Protein AF-A0A0C1U0E0-F1 (afdb_monomer)

Organism: NCBI:txid1418104

Solvent-accessible surface area (backbone atoms only — not comparable to full-atom values): 5534 Å² total; per-residue (Å²): 110,70,69,58,54,36,50,49,29,41,53,51,15,50,51,30,40,48,49,40,73,68,50,61,57,71,59,54,51,48,56,41,41,75,71,76,42,53,64,76,49,60,68,63,50,51,50,52,48,31,50,47,27,42,52,51,15,53,47,30,40,49,50,28,49,36,38,70,74,61,78,41,80,90,48,72,64,60,54,51,51,52,51,52,51,60,52,50,62,59,39,74,81,63,54,54,87,83,44,45,120

pLDDT: mean 79.83, std 13.24, range [43.28, 92.88]

Sequence (101 aa):
MKNFIIIILIAAGILQLLLALLMPWKKILAMYEENGKVISNKGKFIFCQRFLYLLISGYMILVAFLINKGIIKSTGEILIMGVSLMILTFLPTLNKYKYFK

Nearest PDB structures (foldseek):
  8jj5-assembly1_D  TM=5.235E-01  e=1.431E+00  Sus scrofa
  8kh5-assembly1_A  TM=4.400E-01  e=2.445E+00  Homo sapiens

Foldseek 3Di:
DLVVLLVVLLVLLVVLLCCLPPPPLVVVVVVCVVVVFQFQDSPVLNVVLSVLSNVLSVVSNVVSVCSVVVVDPPDVVVVVVSVVSVVVSCCVVVDCPPGGD

Radius of gyration: 15.78 Å; Cα contacts (8 Å, |Δi|>4): 75; chains: 1; bounding box: 40×24×42 Å

Mean predicted aligned error: 6.96 Å

Secondary structure (DSSP, 8-state):
-HHHHHHHHHHHHHHHHHHHHHS-HHHHHHHHHHTT--BS-HHHHHHHHHHHHHHHHHHHHHHHHHHHTTSS---HHHHHHHHHHHHHHTSTTT-TTTTB-

Structure (mmCIF, N/CA/C/O backbone):
data_AF-A0A0C1U0E0-F1
#
_entry.id   AF-A0A0C1U0E0-F1
#
loop_
_atom_site.group_PDB
_atom_site.id
_atom_site.type_symbol
_atom_site.label_atom_id
_atom_site.label_alt_id
_atom_site.label_comp_id
_atom_site.label_asym_id
_atom_site.label_entity_id
_atom_site.label_seq_id
_atom_site.pdbx_PDB_ins_code
_atom_site.Cartn_x
_atom_site.Cartn_y
_atom_site.Cartn_z
_atom_site.occupancy
_atom_site.B_iso_or_equiv
_atom_site.auth_seq_id
_atom_site.auth_comp_id
_atom_site.auth_asym_id
_atom_site.auth_atom_id
_atom_site.pdbx_PDB_model_num
ATOM 1 N N . MET A 1 1 ? -7.186 1.295 23.446 1.00 67.56 1 MET A N 1
ATOM 2 C CA . MET A 1 1 ? -6.365 0.393 22.598 1.00 67.56 1 MET A CA 1
ATOM 3 C C . MET A 1 1 ? -7.018 0.138 21.236 1.00 67.56 1 MET A C 1
ATOM 5 O O . MET A 1 1 ? -6.426 0.504 20.233 1.00 67.56 1 MET A O 1
ATOM 9 N N . LYS A 1 2 ? -8.256 -0.384 21.172 1.00 70.00 2 LYS A N 1
ATOM 10 C CA . LYS A 1 2 ? -8.979 -0.661 19.908 1.00 70.00 2 LYS A CA 1
ATOM 11 C C . LYS A 1 2 ? -9.023 0.526 18.924 1.00 70.00 2 LYS A C 1
ATOM 13 O O . LYS A 1 2 ? -8.647 0.370 17.769 1.00 70.00 2 LYS A O 1
ATOM 18 N N . ASN A 1 3 ? -9.403 1.719 19.393 1.00 81.69 3 ASN A N 1
ATOM 19 C CA . ASN A 1 3 ? -9.493 2.919 18.544 1.00 81.69 3 ASN A CA 1
ATOM 20 C C . ASN A 1 3 ? -8.137 3.342 17.962 1.00 81.69 3 ASN A C 1
ATOM 22 O O . ASN A 1 3 ? -8.071 3.792 16.825 1.00 81.69 3 ASN A O 1
ATOM 26 N N . PHE A 1 4 ? -7.052 3.146 18.713 1.00 84.81 4 PHE A N 1
ATOM 27 C CA . PHE A 1 4 ? -5.701 3.471 18.258 1.00 84.81 4 PHE A CA 1
ATOM 28 C C . PHE A 1 4 ? -5.262 2.572 17.093 1.00 84.81 4 PHE A C 1
ATOM 30 O O . PHE A 1 4 ? -4.754 3.065 16.092 1.00 84.81 4 PHE A O 1
ATOM 37 N N . ILE A 1 5 ? -5.546 1.266 17.173 1.00 83.75 5 ILE A N 1
ATOM 38 C CA . ILE A 1 5 ? -5.250 0.313 16.090 1.00 83.75 5 ILE A CA 1
ATOM 39 C C . ILE A 1 5 ? -6.041 0.666 14.825 1.00 83.75 5 ILE A C 1
ATOM 41 O O . ILE A 1 5 ? -5.480 0.669 13.735 1.00 83.75 5 ILE A O 1
ATOM 45 N N . ILE A 1 6 ? -7.324 1.014 14.964 1.00 87.94 6 ILE A N 1
ATOM 46 C CA . ILE A 1 6 ? -8.163 1.438 13.832 1.00 87.94 6 ILE A CA 1
ATOM 47 C C . ILE A 1 6 ? -7.560 2.671 13.144 1.00 87.94 6 ILE A C 1
ATOM 49 O O . ILE A 1 6 ? -7.449 2.686 11.920 1.00 87.94 6 ILE A O 1
ATOM 53 N N . ILE A 1 7 ? -7.126 3.676 13.913 1.00 90.00 7 ILE A N 1
ATOM 54 C CA . ILE A 1 7 ? -6.494 4.887 13.368 1.00 90.00 7 ILE A CA 1
ATOM 55 C C . ILE A 1 7 ? -5.219 4.537 12.594 1.00 90.00 7 ILE A C 1
ATOM 57 O O . ILE A 1 7 ? -5.043 5.020 11.479 1.00 90.00 7 ILE A O 1
ATOM 61 N N . ILE A 1 8 ? -4.361 3.666 13.139 1.00 88.88 8 ILE A N 1
ATOM 62 C CA . ILE A 1 8 ? -3.138 3.222 12.453 1.00 88.88 8 ILE A CA 1
ATOM 63 C C . ILE A 1 8 ? -3.470 2.521 11.135 1.00 88.88 8 ILE A C 1
ATOM 65 O O . ILE A 1 8 ? -2.849 2.819 10.118 1.00 88.88 8 ILE A O 1
ATOM 69 N N . LEU A 1 9 ? -4.448 1.612 11.128 1.00 89.38 9 LEU A N 1
ATOM 70 C CA . LEU A 1 9 ? -4.842 0.883 9.921 1.00 89.38 9 LEU A CA 1
ATOM 71 C C . LEU A 1 9 ? -5.387 1.823 8.840 1.00 89.38 9 LEU A C 1
ATOM 73 O O . LEU A 1 9 ? -5.034 1.681 7.671 1.00 89.38 9 LEU A O 1
ATOM 77 N N . ILE A 1 10 ? -6.193 2.815 9.226 1.00 92.19 10 ILE A N 1
ATOM 78 C CA . ILE A 1 10 ? -6.704 3.834 8.303 1.00 92.19 10 ILE A CA 1
ATOM 79 C C . ILE A 1 10 ? -5.558 4.697 7.768 1.00 92.19 10 ILE A C 1
ATOM 81 O O . ILE A 1 10 ? -5.455 4.883 6.558 1.00 92.19 10 ILE A O 1
ATOM 85 N N . ALA A 1 11 ? -4.669 5.185 8.637 1.00 90.88 11 ALA A N 1
ATOM 86 C CA . ALA A 1 11 ? -3.526 6.000 8.233 1.00 90.88 11 ALA A CA 1
ATOM 87 C C . ALA A 1 11 ? -2.591 5.236 7.281 1.00 90.88 11 ALA A C 1
ATOM 89 O O . ALA A 1 11 ? -2.190 5.768 6.248 1.00 90.88 11 ALA A O 1
ATOM 90 N N . ALA A 1 12 ? -2.307 3.965 7.580 1.00 90.31 12 ALA A N 1
ATOM 91 C CA . ALA A 1 12 ? -1.536 3.086 6.711 1.00 90.31 12 ALA A CA 1
ATOM 92 C C . ALA A 1 12 ? -2.245 2.853 5.368 1.00 90.31 12 ALA A C 1
ATOM 94 O O . ALA A 1 12 ? -1.612 2.951 4.319 1.00 90.31 12 ALA A O 1
ATOM 95 N N . GLY A 1 13 ? -3.557 2.603 5.376 1.00 91.38 13 GLY A N 1
ATOM 96 C CA . GLY A 1 13 ? -4.353 2.437 4.160 1.00 91.38 13 GLY A CA 1
ATOM 97 C C . GLY A 1 13 ? -4.340 3.682 3.269 1.00 91.38 13 GLY A C 1
ATOM 98 O O . GLY A 1 13 ? -4.110 3.572 2.064 1.00 91.38 13 GLY A O 1
ATOM 99 N N . ILE A 1 14 ? -4.512 4.871 3.855 1.00 92.88 14 ILE A N 1
ATOM 100 C CA . ILE A 1 14 ? -4.434 6.153 3.140 1.00 92.88 14 ILE A CA 1
ATOM 101 C C . ILE A 1 14 ? -3.023 6.377 2.589 1.00 92.88 14 ILE A C 1
ATOM 103 O O . ILE A 1 14 ? -2.879 6.747 1.428 1.00 92.88 14 ILE A O 1
ATOM 107 N N . LEU A 1 15 ? -1.977 6.107 3.375 1.00 92.06 15 LEU A N 1
ATOM 108 C CA . LEU A 1 15 ? -0.595 6.228 2.912 1.00 92.06 15 LEU A CA 1
ATOM 109 C C . LEU A 1 15 ? -0.328 5.323 1.699 1.00 92.06 15 LEU A C 1
ATOM 111 O O . LEU A 1 15 ? 0.253 5.773 0.715 1.00 92.06 15 LEU A O 1
ATOM 115 N N . GLN A 1 16 ? -0.800 4.075 1.730 1.00 90.31 16 GLN A N 1
ATOM 116 C CA . GLN A 1 16 ? -0.673 3.140 0.607 1.00 90.31 16 GLN A CA 1
ATOM 117 C C . GLN A 1 16 ? -1.439 3.621 -0.636 1.00 90.31 16 GLN A C 1
ATOM 119 O O . GLN A 1 16 ? -0.929 3.515 -1.750 1.00 90.31 16 GLN A O 1
ATOM 124 N N . LEU A 1 17 ? -2.618 4.226 -0.457 1.00 92.19 17 LEU A N 1
ATOM 125 C CA . LEU A 1 17 ? -3.379 4.843 -1.546 1.00 92.19 17 LEU A CA 1
ATOM 126 C C . LEU A 1 17 ? -2.628 6.029 -2.167 1.00 92.19 17 LEU A C 1
ATOM 128 O O . LEU A 1 17 ? -2.538 6.139 -3.390 1.00 92.19 17 LEU A O 1
ATOM 132 N N . LEU A 1 18 ? -2.053 6.900 -1.333 1.00 92.00 18 LEU A N 1
ATOM 133 C CA . LEU A 1 18 ? -1.247 8.032 -1.791 1.00 92.00 18 LEU A CA 1
ATOM 134 C C . LEU A 1 18 ? -0.022 7.551 -2.570 1.00 92.00 18 LEU A C 1
ATOM 136 O O . LEU A 1 18 ? 0.267 8.090 -3.636 1.00 92.00 18 LEU A O 1
ATOM 140 N N . LEU A 1 19 ? 0.656 6.501 -2.101 1.00 88.25 19 LEU A N 1
ATOM 141 C CA . LEU A 1 19 ? 1.765 5.891 -2.833 1.00 88.25 19 LEU A CA 1
ATOM 142 C C . LEU A 1 19 ? 1.289 5.285 -4.166 1.00 88.25 19 LEU A C 1
ATOM 144 O O . LEU A 1 19 ? 1.899 5.541 -5.200 1.00 88.25 19 LEU A O 1
ATOM 148 N N . ALA A 1 20 ? 0.148 4.590 -4.204 1.00 88.44 20 ALA A N 1
ATOM 149 C CA . ALA A 1 20 ? -0.419 4.053 -5.447 1.00 88.44 20 ALA A CA 1
ATOM 150 C C . ALA A 1 20 ? -0.656 5.125 -6.533 1.00 88.44 20 ALA A C 1
ATOM 152 O O . ALA A 1 20 ? -0.472 4.870 -7.733 1.00 88.44 20 ALA A O 1
ATOM 153 N N . LEU A 1 21 ? -1.094 6.320 -6.124 1.00 88.12 21 LEU A N 1
ATOM 154 C CA . LEU A 1 21 ? -1.545 7.382 -7.025 1.00 88.12 21 LEU A CA 1
ATOM 155 C C . LEU A 1 21 ? -0.463 8.418 -7.346 1.00 88.12 21 LEU A C 1
ATOM 157 O O . LEU A 1 21 ? -0.334 8.808 -8.505 1.00 88.12 21 LEU A O 1
ATOM 161 N N . LEU A 1 22 ? 0.299 8.855 -6.342 1.00 88.44 22 LEU A N 1
ATOM 162 C CA . LEU A 1 22 ? 1.174 10.031 -6.419 1.00 88.44 22 LEU A CA 1
ATOM 163 C C . LEU A 1 22 ? 2.662 9.690 -6.505 1.00 88.44 22 LEU A C 1
ATOM 165 O O . LEU A 1 22 ? 3.474 10.565 -6.806 1.00 88.44 22 LEU A O 1
ATOM 169 N N . MET A 1 23 ? 3.049 8.442 -6.238 1.00 85.00 23 MET A N 1
ATOM 170 C CA . MET A 1 23 ? 4.456 8.062 -6.276 1.00 85.00 23 MET A CA 1
ATOM 171 C C . MET A 1 23 ? 5.012 8.236 -7.702 1.00 85.00 23 MET A C 1
ATOM 173 O O . MET A 1 23 ? 4.360 7.847 -8.677 1.00 85.00 23 MET A O 1
ATOM 177 N N . PRO A 1 24 ? 6.218 8.812 -7.875 1.00 85.81 24 PRO A N 1
ATOM 178 C CA . PRO A 1 24 ? 6.811 9.018 -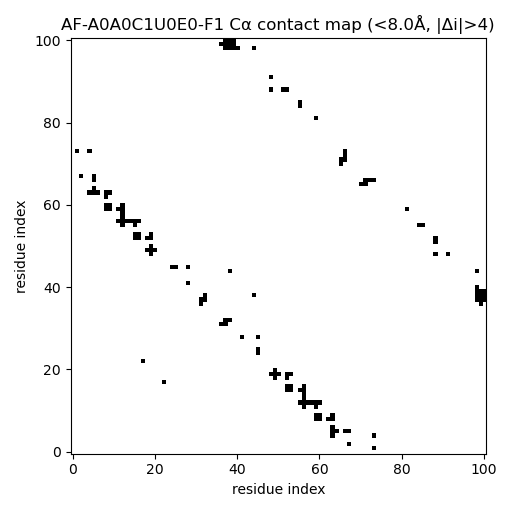9.190 1.00 85.81 24 PRO A CA 1
ATOM 179 C C . PRO A 1 24 ? 7.375 7.695 -9.725 1.00 85.81 24 PRO A C 1
ATOM 181 O O . PRO A 1 24 ? 8.586 7.495 -9.802 1.00 85.81 24 PRO A O 1
ATOM 184 N N . TRP A 1 25 ? 6.486 6.784 -10.126 1.00 83.44 25 TRP A N 1
ATOM 185 C CA . TRP A 1 25 ? 6.800 5.414 -10.543 1.00 83.44 25 TRP A CA 1
ATOM 186 C C . TRP A 1 25 ? 7.880 5.328 -11.624 1.00 83.44 25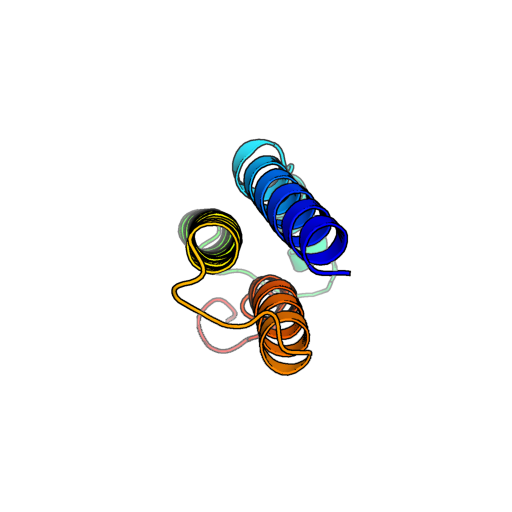 TRP A C 1
ATOM 188 O O . TRP A 1 25 ? 8.691 4.407 -11.615 1.00 83.44 25 TRP A O 1
ATOM 198 N N . LYS A 1 26 ? 7.939 6.319 -12.523 1.00 82.12 26 LYS A N 1
ATOM 199 C CA . LYS A 1 26 ? 8.989 6.426 -13.546 1.00 82.12 26 LYS A CA 1
ATOM 200 C C . LYS A 1 26 ? 10.381 6.683 -12.947 1.00 82.12 26 LYS A C 1
ATOM 202 O O . LYS A 1 26 ? 11.344 6.092 -13.415 1.00 82.12 26 LYS A O 1
ATOM 20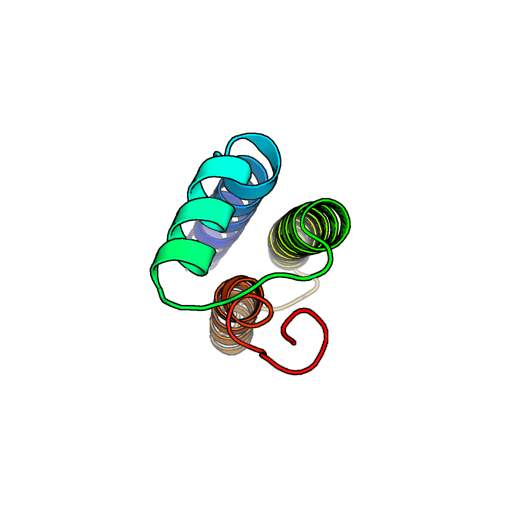7 N N . LYS A 1 27 ? 10.489 7.521 -11.905 1.00 81.38 27 LYS A N 1
ATOM 208 C CA . LYS A 1 27 ? 11.759 7.779 -11.197 1.00 81.38 27 LYS A CA 1
ATOM 209 C C . LYS A 1 27 ? 12.205 6.560 -10.395 1.00 81.38 27 LYS A C 1
ATOM 211 O O . LYS A 1 27 ? 13.381 6.234 -10.374 1.00 81.38 27 LYS A O 1
ATOM 216 N N . ILE A 1 28 ? 11.253 5.860 -9.782 1.00 79.25 28 ILE A N 1
ATOM 217 C CA . ILE A 1 28 ? 11.531 4.624 -9.042 1.00 79.25 28 ILE A CA 1
ATOM 218 C C . ILE A 1 28 ? 12.062 3.545 -9.972 1.00 79.25 28 ILE A C 1
ATOM 220 O O . ILE A 1 28 ? 13.050 2.892 -9.663 1.00 79.25 28 ILE A O 1
ATOM 224 N N . LEU A 1 29 ? 11.431 3.392 -11.131 1.00 78.38 29 LEU A N 1
ATOM 225 C CA . LEU A 1 29 ? 11.897 2.483 -12.161 1.00 78.38 29 LEU A CA 1
ATOM 226 C C . LEU A 1 29 ? 13.335 2.806 -12.604 1.00 78.38 29 LEU A C 1
ATOM 228 O O . LEU A 1 29 ? 14.147 1.893 -12.683 1.00 78.38 29 LEU A O 1
ATOM 232 N N . ALA A 1 30 ? 13.653 4.086 -12.825 1.00 75.19 30 ALA A N 1
ATOM 233 C CA . ALA A 1 30 ? 15.006 4.521 -13.176 1.00 75.19 30 ALA A CA 1
ATOM 234 C C . ALA A 1 30 ? 16.028 4.184 -12.074 1.00 75.19 30 ALA A C 1
ATOM 236 O O . ALA A 1 30 ? 17.067 3.611 -12.378 1.00 75.19 30 ALA A O 1
ATOM 237 N N . MET A 1 31 ? 15.690 4.409 -10.797 1.00 75.75 31 MET A N 1
ATOM 238 C CA . MET A 1 31 ? 16.518 3.976 -9.660 1.00 75.75 31 MET A CA 1
ATOM 239 C C . MET A 1 31 ? 16.766 2.462 -9.650 1.00 75.75 31 MET A C 1
ATOM 241 O O . MET A 1 31 ? 17.838 2.010 -9.255 1.00 75.75 31 MET A O 1
ATOM 245 N N . TYR A 1 32 ? 15.787 1.647 -10.054 1.00 72.69 32 TYR A N 1
ATOM 246 C CA . TYR A 1 32 ? 16.008 0.206 -10.177 1.00 72.69 32 TYR A CA 1
ATOM 247 C C . TYR A 1 32 ? 16.976 -0.115 -11.315 1.00 72.69 32 TYR A C 1
ATOM 249 O O . TYR A 1 32 ? 17.878 -0.918 -11.113 1.00 72.69 32 TYR A O 1
ATOM 257 N N . GLU A 1 33 ? 16.839 0.526 -12.472 1.00 71.88 33 GLU A N 1
ATOM 258 C CA . GLU A 1 33 ? 17.737 0.300 -13.609 1.00 71.88 33 GLU A CA 1
ATOM 259 C C . GLU A 1 33 ? 19.177 0.747 -13.321 1.00 71.88 33 GLU A C 1
ATOM 261 O O . GLU A 1 33 ? 20.109 0.007 -13.633 1.00 71.88 33 GLU A O 1
ATOM 266 N N . GLU A 1 34 ? 19.362 1.879 -12.635 1.00 73.00 34 GLU A N 1
ATOM 267 C CA . GLU A 1 34 ? 20.672 2.373 -12.176 1.00 73.00 34 GLU A CA 1
ATOM 268 C C . GLU A 1 34 ? 21.365 1.402 -11.208 1.00 73.00 34 GLU A C 1
ATOM 270 O O . GLU A 1 34 ? 22.586 1.277 -11.219 1.00 73.00 34 GLU A O 1
ATOM 275 N N . ASN A 1 35 ? 20.598 0.629 -10.432 1.00 69.81 35 ASN A N 1
ATOM 276 C CA . ASN A 1 35 ? 21.114 -0.424 -9.551 1.00 69.81 35 ASN A CA 1
ATOM 277 C C . ASN A 1 35 ? 21.395 -1.760 -10.282 1.00 69.81 35 ASN A C 1
ATOM 279 O O . ASN A 1 35 ? 21.420 -2.824 -9.657 1.00 69.81 35 ASN A O 1
ATOM 283 N N . GLY A 1 36 ? 21.577 -1.735 -11.609 1.00 63.50 36 GLY A N 1
ATOM 284 C CA . GLY A 1 36 ? 21.948 -2.900 -12.426 1.00 63.50 36 GLY A CA 1
ATOM 285 C C . GLY A 1 36 ? 20.789 -3.853 -12.738 1.00 63.50 36 GLY A C 1
ATOM 286 O O . GLY A 1 36 ? 20.995 -5.027 -13.041 1.00 63.50 36 GLY A O 1
ATOM 287 N N . LYS A 1 37 ? 19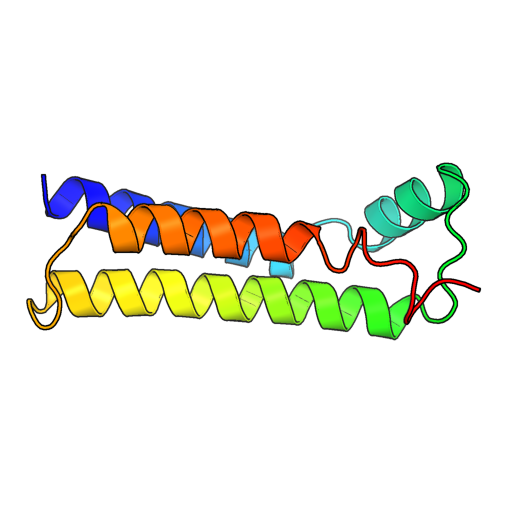.549 -3.374 -12.624 1.00 64.19 37 LYS A N 1
ATOM 288 C CA . LYS A 1 37 ? 18.329 -4.187 -12.654 1.00 64.19 37 LYS A CA 1
ATOM 289 C C . LYS A 1 37 ? 17.535 -3.860 -13.928 1.00 64.19 37 LYS A C 1
ATOM 291 O O . LYS A 1 37 ? 16.744 -2.926 -13.949 1.00 64.19 37 LYS A O 1
ATOM 296 N N . VAL A 1 38 ? 17.734 -4.628 -15.003 1.00 64.62 38 VAL A N 1
ATOM 297 C CA . VAL A 1 38 ? 17.064 -4.398 -16.302 1.00 64.62 38 VAL A CA 1
ATOM 298 C C . VAL A 1 38 ? 15.614 -4.880 -16.250 1.00 64.62 38 VAL A C 1
ATOM 300 O O . VAL A 1 38 ? 15.366 -6.078 -16.143 1.00 64.62 38 VAL A O 1
ATOM 303 N N . ILE A 1 39 ? 14.644 -3.965 -16.339 1.00 68.81 39 ILE A N 1
ATOM 304 C CA . ILE A 1 39 ? 13.212 -4.301 -16.298 1.00 68.81 39 ILE A CA 1
ATOM 305 C C . ILE A 1 39 ? 12.675 -4.434 -17.728 1.00 68.81 39 ILE A C 1
ATOM 307 O O . ILE A 1 39 ? 12.533 -3.449 -18.450 1.00 68.81 39 ILE A O 1
ATOM 311 N N . SER A 1 40 ? 12.320 -5.656 -18.132 1.00 67.56 40 SER A N 1
ATOM 312 C CA . SER A 1 40 ? 11.890 -5.987 -19.499 1.00 67.56 40 SER A CA 1
ATOM 313 C C . SER A 1 40 ? 10.565 -5.335 -19.907 1.00 67.56 40 SER A C 1
ATOM 315 O O . SER A 1 40 ? 10.392 -4.956 -21.063 1.00 67.56 40 SER A O 1
ATOM 317 N N . ASN A 1 41 ? 9.623 -5.172 -18.969 1.00 78.62 41 ASN A N 1
ATOM 318 C CA . ASN A 1 41 ? 8.321 -4.552 -19.223 1.00 78.62 41 ASN A CA 1
ATOM 319 C C . ASN A 1 41 ? 7.973 -3.504 -18.157 1.00 78.62 41 ASN A C 1
ATOM 321 O O . ASN A 1 41 ? 7.245 -3.759 -17.193 1.00 78.62 41 ASN A O 1
ATOM 325 N N . LYS A 1 42 ? 8.493 -2.295 -18.381 1.00 80.44 42 LYS A N 1
ATOM 326 C CA . LYS A 1 42 ? 8.354 -1.109 -17.523 1.00 80.44 42 LYS 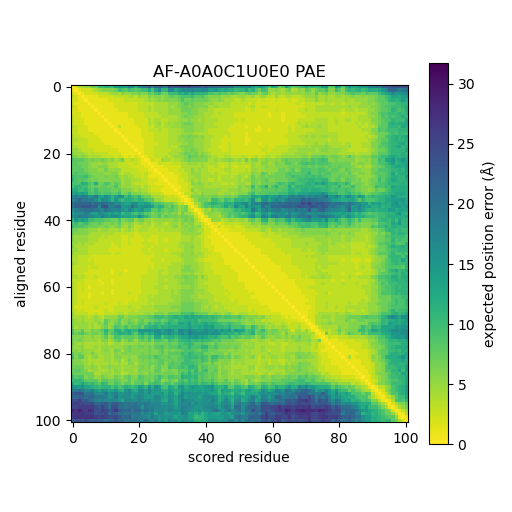A CA 1
ATOM 327 C C . LYS A 1 42 ? 6.894 -0.764 -17.206 1.00 80.44 42 LYS A C 1
ATOM 329 O O . LYS A 1 42 ? 6.545 -0.518 -16.054 1.00 80.44 42 LYS A O 1
ATOM 334 N N . GLY A 1 43 ? 6.028 -0.776 -18.222 1.00 80.88 43 GLY A N 1
ATOM 335 C CA . GLY A 1 43 ? 4.612 -0.423 -18.078 1.00 80.88 43 GLY A CA 1
ATOM 336 C C . GLY A 1 43 ? 3.845 -1.424 -17.214 1.00 80.88 43 GLY A C 1
ATOM 337 O O . GLY A 1 43 ? 3.155 -1.029 -16.273 1.00 80.88 43 GLY A O 1
ATOM 338 N N . LYS A 1 44 ? 4.020 -2.725 -17.479 1.00 81.38 44 LYS A N 1
ATOM 339 C CA . LYS A 1 44 ? 3.374 -3.796 -16.705 1.00 81.38 44 LYS A CA 1
ATOM 340 C C . LYS A 1 44 ? 3.872 -3.841 -15.262 1.00 81.38 44 LYS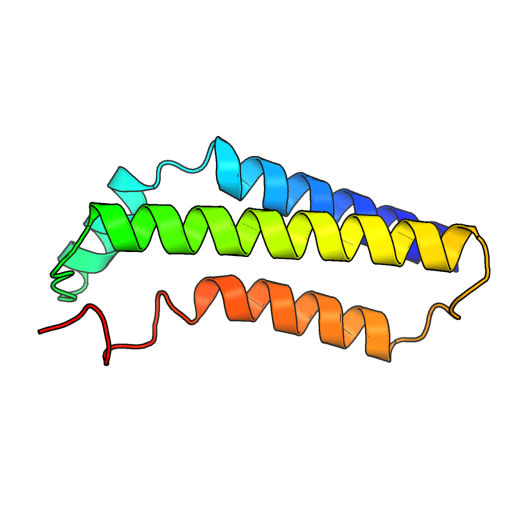 A C 1
ATOM 342 O O . LYS A 1 44 ? 3.077 -4.081 -14.358 1.00 81.38 44 LYS A O 1
ATOM 347 N N . PHE A 1 45 ? 5.156 -3.562 -15.042 1.00 80.56 45 PHE A N 1
ATOM 348 C CA . PHE A 1 45 ? 5.734 -3.455 -13.706 1.00 80.56 45 PHE A CA 1
ATOM 349 C C . PHE A 1 45 ? 5.086 -2.330 -12.891 1.00 80.56 45 PHE A C 1
ATOM 351 O O . PHE A 1 45 ? 4.572 -2.586 -11.805 1.00 80.56 45 PHE A O 1
ATOM 358 N N . ILE A 1 46 ? 5.037 -1.109 -13.439 1.00 83.75 46 ILE A N 1
ATOM 359 C CA . ILE A 1 46 ? 4.405 0.039 -12.771 1.00 83.75 46 ILE A CA 1
ATOM 360 C C . ILE A 1 46 ? 2.929 -0.250 -12.488 1.00 83.75 46 ILE A C 1
ATOM 362 O O . ILE A 1 46 ? 2.451 0.017 -11.389 1.00 83.75 46 ILE A O 1
ATOM 366 N N . PHE A 1 47 ? 2.205 -0.821 -13.453 1.00 85.69 47 PHE A N 1
ATOM 367 C CA . PHE A 1 47 ? 0.803 -1.183 -13.265 1.00 85.69 47 PHE A CA 1
ATOM 368 C C . PHE A 1 47 ? 0.616 -2.200 -12.132 1.00 85.69 47 PHE A C 1
ATOM 370 O O . PHE A 1 47 ? -0.211 -1.990 -11.248 1.00 85.69 47 PHE A O 1
ATOM 377 N N . CYS A 1 48 ? 1.408 -3.275 -12.127 1.00 84.94 48 CYS A N 1
ATOM 378 C CA . CYS A 1 48 ? 1.341 -4.317 -11.106 1.00 84.94 48 CYS A CA 1
ATOM 379 C C . CYS A 1 48 ? 1.641 -3.760 -9.709 1.00 84.94 48 CYS A C 1
ATOM 381 O O . CYS A 1 48 ? 0.919 -4.070 -8.765 1.00 84.94 48 CYS A O 1
ATOM 383 N N . GLN A 1 49 ? 2.647 -2.888 -9.599 1.00 83.94 49 GLN A N 1
ATOM 384 C CA . GLN A 1 49 ? 2.974 -2.203 -8.353 1.00 83.94 49 GLN A CA 1
ATOM 385 C C . GLN A 1 49 ? 1.813 -1.324 -7.884 1.00 83.94 49 GLN A C 1
ATOM 387 O O . GLN A 1 49 ? 1.291 -1.530 -6.795 1.00 83.94 49 GLN A O 1
ATOM 392 N N . ARG A 1 50 ? 1.303 -0.423 -8.729 1.00 87.56 50 ARG A N 1
ATOM 393 C CA . ARG A 1 50 ? 0.147 0.424 -8.382 1.00 87.56 50 ARG A CA 1
ATOM 394 C C . ARG A 1 50 ? -1.058 -0.391 -7.922 1.00 87.56 50 ARG A C 1
ATOM 396 O O . ARG A 1 50 ? -1.702 -0.034 -6.941 1.00 87.56 50 ARG A O 1
ATOM 403 N N . PHE A 1 51 ? -1.340 -1.493 -8.610 1.00 88.44 51 PHE A N 1
ATOM 404 C CA . PHE A 1 51 ? -2.450 -2.374 -8.274 1.00 88.44 51 PHE A CA 1
ATOM 405 C C . PHE A 1 51 ? -2.262 -3.066 -6.916 1.00 88.44 51 PHE A C 1
ATOM 407 O O . PHE A 1 51 ? -3.201 -3.125 -6.128 1.00 88.44 51 PHE A O 1
ATOM 414 N N . LEU A 1 52 ? -1.047 -3.522 -6.598 1.00 87.56 52 LEU A N 1
ATOM 415 C CA . LEU A 1 52 ? -0.726 -4.088 -5.285 1.00 87.56 52 LEU A CA 1
ATOM 416 C C . LEU A 1 52 ? -0.913 -3.066 -4.154 1.00 87.56 52 LEU A C 1
ATOM 418 O O . LEU A 1 52 ? -1.549 -3.386 -3.152 1.00 87.56 52 LEU A O 1
ATOM 422 N N . TYR A 1 53 ? -0.433 -1.831 -4.328 1.00 90.56 53 TYR A N 1
ATOM 423 C CA . TYR A 1 53 ? -0.624 -0.760 -3.340 1.00 90.56 53 TYR A CA 1
ATOM 424 C C . TYR A 1 53 ? -2.114 -0.438 -3.121 1.00 90.56 53 TYR A C 1
ATOM 426 O O . TYR A 1 53 ? -2.548 -0.257 -1.982 1.00 90.56 53 TYR A O 1
ATOM 434 N N . LEU A 1 54 ? -2.922 -0.434 -4.191 1.00 90.44 54 LEU A N 1
ATOM 435 C CA . LEU A 1 54 ? -4.379 -0.267 -4.097 1.00 90.44 54 LEU A CA 1
ATOM 436 C C . LEU A 1 54 ? -5.049 -1.414 -3.332 1.00 90.44 54 LEU A C 1
ATOM 438 O O . LEU A 1 54 ? -5.888 -1.160 -2.468 1.00 90.44 54 LEU A O 1
ATOM 442 N N . LEU A 1 55 ? -4.673 -2.665 -3.614 1.00 90.00 55 LEU A N 1
ATOM 443 C CA . LEU A 1 55 ? -5.222 -3.833 -2.921 1.00 90.00 55 LEU A CA 1
ATO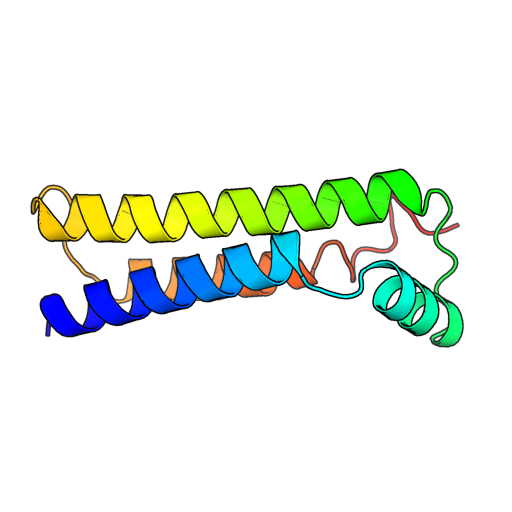M 444 C C . LEU A 1 55 ? -4.915 -3.806 -1.423 1.00 90.00 55 LEU A C 1
ATOM 446 O O . LEU A 1 55 ? -5.809 -4.043 -0.612 1.00 90.00 55 LEU A O 1
ATOM 450 N N . ILE A 1 56 ? -3.677 -3.479 -1.046 1.00 90.75 56 ILE A N 1
ATOM 451 C CA . ILE A 1 56 ? -3.288 -3.381 0.366 1.00 90.75 56 ILE A CA 1
ATOM 452 C C . ILE A 1 56 ? -4.004 -2.219 1.047 1.00 90.75 56 ILE A C 1
ATOM 454 O O . ILE A 1 56 ? -4.474 -2.374 2.171 1.00 90.75 56 ILE A O 1
ATOM 458 N N . SER A 1 57 ? -4.143 -1.076 0.373 1.00 92.12 57 SER A N 1
ATOM 459 C CA . SER A 1 57 ? -4.926 0.044 0.894 1.00 92.12 57 SER A CA 1
ATOM 460 C C . SER A 1 57 ? -6.366 -0.376 1.211 1.00 92.12 57 SER A C 1
ATOM 462 O O . SER A 1 57 ? -6.825 -0.211 2.345 1.00 92.12 57 SER A O 1
ATOM 464 N N . GLY A 1 58 ? -7.048 -0.999 0.244 1.00 92.00 58 GLY A N 1
ATOM 465 C CA . GLY A 1 58 ? -8.410 -1.501 0.420 1.00 92.00 58 GLY A CA 1
ATOM 466 C C . GLY A 1 58 ? -8.513 -2.534 1.541 1.00 92.00 58 GLY A C 1
ATOM 467 O O . GLY A 1 58 ? -9.428 -2.463 2.359 1.00 92.00 58 GLY A O 1
ATOM 468 N N . TYR A 1 59 ? -7.541 -3.442 1.636 1.00 91.50 59 TYR A N 1
ATOM 469 C CA . TYR A 1 59 ? -7.459 -4.423 2.713 1.00 91.50 59 TYR A CA 1
ATOM 470 C C . TYR A 1 59 ? -7.360 -3.763 4.096 1.00 91.50 59 TYR A C 1
ATOM 472 O O . TYR A 1 59 ? -8.144 -4.088 4.985 1.00 91.50 59 TYR A O 1
ATOM 480 N N . MET A 1 60 ? -6.451 -2.802 4.282 1.00 91.31 60 MET A N 1
ATOM 481 C CA . MET A 1 60 ? -6.255 -2.131 5.574 1.00 91.31 60 MET A CA 1
ATOM 482 C C . MET A 1 60 ? -7.504 -1.353 6.005 1.00 91.31 60 MET A C 1
ATOM 484 O O . MET A 1 60 ? -7.897 -1.410 7.172 1.00 91.31 60 MET A O 1
ATOM 488 N N . ILE A 1 61 ? -8.173 -0.686 5.059 1.00 91.88 61 ILE A N 1
ATOM 489 C CA . ILE A 1 61 ? -9.430 0.033 5.307 1.00 91.88 61 ILE A CA 1
ATOM 490 C C . ILE A 1 61 ? -10.558 -0.948 5.660 1.00 91.88 61 ILE A C 1
ATOM 492 O O . ILE A 1 61 ? -11.300 -0.716 6.617 1.00 91.88 61 ILE A O 1
ATOM 496 N N . LEU A 1 62 ? -10.668 -2.068 4.940 1.00 91.88 62 LEU A N 1
ATOM 497 C CA . LEU A 1 62 ? -11.665 -3.105 5.210 1.00 91.88 62 LEU A CA 1
ATOM 498 C C . LEU A 1 62 ? -11.461 -3.733 6.594 1.00 91.88 62 LEU A C 1
ATOM 500 O O . LEU A 1 62 ? -12.412 -3.856 7.361 1.00 91.88 62 LEU A O 1
ATOM 504 N N . VAL A 1 63 ? -10.227 -4.086 6.951 1.00 90.88 63 VAL A N 1
ATOM 505 C CA . VAL A 1 63 ? -9.899 -4.638 8.273 1.00 90.88 63 VAL A CA 1
ATOM 506 C C . VAL A 1 63 ? -10.217 -3.629 9.376 1.00 90.88 63 VAL A C 1
ATOM 508 O O . VAL A 1 63 ? -10.847 -3.993 10.370 1.00 90.88 63 VAL A O 1
ATOM 511 N N . ALA A 1 64 ? -9.861 -2.353 9.196 1.00 91.00 64 ALA A N 1
ATOM 512 C CA . ALA A 1 64 ? -10.212 -1.295 10.141 1.00 91.00 64 ALA A CA 1
ATOM 513 C C . ALA A 1 64 ? -11.735 -1.194 10.342 1.00 91.00 64 ALA A C 1
ATOM 515 O O . ALA A 1 64 ? -12.209 -1.097 11.477 1.00 91.00 64 ALA A O 1
ATOM 516 N N . PHE A 1 65 ? -12.506 -1.287 9.255 1.00 92.62 65 PHE A N 1
ATOM 517 C CA . PHE A 1 65 ? -13.966 -1.298 9.293 1.00 92.62 65 PHE A CA 1
ATOM 518 C C . PHE A 1 65 ? -14.529 -2.521 10.034 1.00 92.62 65 PHE A C 1
ATOM 520 O O . PHE A 1 65 ? -15.390 -2.365 10.902 1.00 92.62 65 PHE A O 1
ATOM 527 N N . LEU A 1 66 ? -14.025 -3.725 9.748 1.00 92.44 66 LEU A N 1
ATOM 528 C CA . LEU A 1 66 ? -14.461 -4.964 10.401 1.00 92.44 66 LEU A CA 1
ATOM 529 C C . LEU A 1 66 ? -14.152 -4.960 11.908 1.00 92.44 66 LEU A C 1
ATOM 531 O O . LEU A 1 66 ? -14.991 -5.384 12.708 1.00 92.44 66 LEU A O 1
ATOM 535 N N . ILE A 1 67 ? -12.990 -4.429 12.315 1.00 90.12 67 ILE A N 1
ATOM 536 C CA . ILE A 1 67 ? -12.646 -4.227 13.733 1.00 90.12 67 ILE A CA 1
ATOM 537 C C . ILE A 1 67 ? -13.612 -3.223 14.366 1.00 90.12 67 ILE A C 1
ATOM 539 O O . ILE A 1 67 ? -14.124 -3.461 15.465 1.00 90.12 67 ILE A O 1
ATOM 543 N N . ASN A 1 68 ? -13.889 -2.106 13.688 1.00 89.56 68 ASN A N 1
ATOM 544 C CA . ASN A 1 68 ? -14.802 -1.083 14.189 1.00 89.56 68 ASN A CA 1
ATOM 545 C C . ASN A 1 68 ? -16.210 -1.654 14.427 1.00 89.56 68 ASN A C 1
ATOM 547 O O . ASN A 1 68 ? -16.767 -1.479 15.509 1.00 89.56 68 ASN A O 1
ATOM 551 N N . LYS A 1 69 ? -16.726 -2.441 13.474 1.00 91.62 69 LYS A N 1
ATOM 552 C CA . LYS A 1 69 ? -18.002 -3.169 13.588 1.00 91.62 69 LYS A CA 1
ATOM 553 C C . LYS A 1 69 ? -17.994 -4.297 14.625 1.00 91.62 69 LYS A C 1
ATOM 555 O O . LYS A 1 69 ? -19.051 -4.833 14.928 1.00 91.62 69 LYS A O 1
ATOM 560 N N . GLY A 1 70 ? -16.833 -4.650 15.180 1.00 87.25 70 GLY A N 1
ATOM 561 C CA . GLY A 1 70 ? -16.704 -5.707 16.185 1.00 87.25 70 GLY A CA 1
ATOM 562 C C . GLY A 1 70 ? -16.813 -7.123 15.618 1.00 87.25 70 GLY A C 1
ATOM 563 O O . GLY A 1 70 ? -16.947 -8.060 16.395 1.00 87.25 70 GLY A O 1
ATOM 564 N N . ILE A 1 71 ? -16.732 -7.279 14.292 1.00 90.50 71 ILE A N 1
ATOM 565 C CA . ILE A 1 71 ? -16.800 -8.579 13.608 1.00 90.50 71 ILE A CA 1
ATOM 566 C C . ILE A 1 71 ? -15.513 -9.374 13.856 1.00 90.50 71 ILE A C 1
ATOM 568 O O . ILE A 1 71 ? -15.555 -10.579 14.080 1.00 90.50 71 ILE A O 1
ATOM 572 N N . ILE A 1 72 ? -14.367 -8.687 13.856 1.00 87.31 72 ILE A N 1
ATOM 573 C CA . ILE A 1 72 ? -13.055 -9.273 14.152 1.00 87.31 72 ILE A CA 1
ATOM 574 C C . ILE A 1 72 ? -12.406 -8.555 15.340 1.00 87.31 72 ILE A C 1
ATOM 576 O O . ILE A 1 72 ? -12.556 -7.342 15.519 1.00 87.31 72 ILE A O 1
ATOM 580 N N . LYS A 1 73 ? -11.680 -9.304 16.176 1.00 83.94 73 LYS A N 1
ATOM 581 C CA . LYS A 1 73 ? -10.939 -8.745 17.317 1.00 83.94 73 LYS A CA 1
ATOM 582 C C . LYS A 1 73 ? -9.648 -8.094 16.828 1.00 83.94 73 LYS A C 1
ATOM 584 O O . LYS A 1 73 ? -8.963 -8.656 15.986 1.00 83.94 73 LYS A O 1
ATOM 589 N N . SER A 1 74 ? -9.281 -6.941 17.390 1.00 77.06 74 SER A N 1
ATOM 590 C CA . SER A 1 74 ? -7.977 -6.327 17.114 1.00 77.06 74 SER A CA 1
ATOM 591 C C . SER A 1 74 ? -6.876 -7.082 17.867 1.00 77.06 74 SER A C 1
ATOM 593 O O . SER A 1 74 ? -6.599 -6.773 19.028 1.00 77.06 74 SER A O 1
ATOM 595 N N . THR A 1 75 ? -6.288 -8.094 17.233 1.00 80.81 75 THR A N 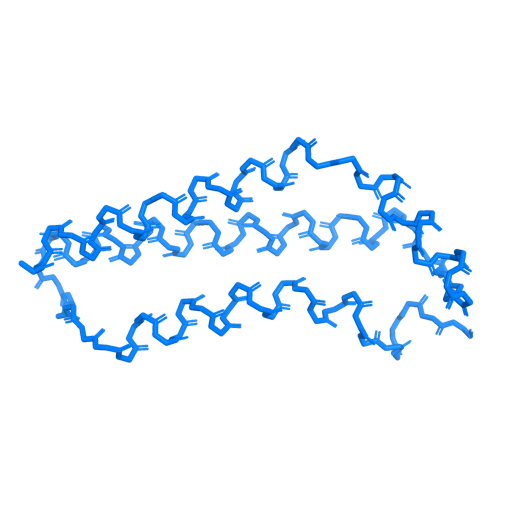1
ATOM 596 C CA . THR A 1 75 ? -5.142 -8.842 17.771 1.00 80.81 75 THR A CA 1
ATOM 597 C C . THR A 1 75 ? -3.829 -8.309 17.197 1.00 80.81 75 THR A C 1
ATOM 599 O O . THR A 1 75 ? -3.811 -7.646 16.156 1.00 80.81 75 THR A O 1
ATOM 602 N N . GLY A 1 76 ? -2.710 -8.593 17.873 1.00 77.00 76 GLY A N 1
ATOM 603 C CA . GLY A 1 76 ? -1.377 -8.249 17.363 1.00 77.00 76 GLY A CA 1
ATOM 604 C C . GLY A 1 76 ? -1.061 -8.922 16.021 1.00 77.00 76 GLY A C 1
ATOM 605 O O . GLY A 1 76 ? -0.365 -8.343 15.195 1.00 77.00 76 GLY A O 1
ATOM 606 N N . GLU A 1 77 ? -1.642 -10.094 15.758 1.00 84.00 77 GLU A N 1
ATOM 607 C CA . GLU A 1 77 ? -1.474 -10.856 14.514 1.00 84.00 77 GLU A CA 1
ATOM 608 C C . GLU A 1 77 ? -1.977 -10.088 13.289 1.00 84.00 77 GLU A C 1
ATOM 610 O O . GLU A 1 77 ? -1.317 -10.086 12.255 1.00 84.00 77 GLU A O 1
ATOM 615 N N . ILE A 1 78 ? -3.107 -9.379 13.408 1.00 83.19 78 ILE A N 1
ATOM 616 C CA . ILE A 1 78 ? -3.642 -8.535 12.326 1.00 83.19 78 ILE A CA 1
ATOM 617 C C . ILE A 1 78 ? -2.662 -7.411 11.987 1.00 83.19 78 ILE A C 1
ATOM 619 O O . ILE A 1 78 ? -2.479 -7.062 10.821 1.00 83.19 78 ILE A O 1
ATOM 623 N N . LEU A 1 79 ? -2.016 -6.854 13.010 1.00 79.69 79 LEU A N 1
ATOM 624 C CA . LEU A 1 79 ? -1.041 -5.781 12.865 1.00 79.69 79 LEU A CA 1
ATOM 625 C C . LEU A 1 79 ? 0.231 -6.296 12.178 1.00 79.69 79 LEU A C 1
ATOM 627 O O . LEU A 1 79 ? 0.692 -5.686 11.215 1.00 79.69 79 LEU A O 1
ATOM 631 N N . ILE A 1 80 ? 0.736 -7.457 12.609 1.00 84.94 80 ILE A N 1
ATOM 632 C CA . ILE A 1 80 ? 1.875 -8.140 11.978 1.00 84.94 80 ILE A CA 1
ATOM 633 C C . ILE A 1 80 ? 1.552 -8.463 10.518 1.00 84.94 80 ILE A C 1
ATOM 635 O O . ILE A 1 80 ? 2.326 -8.109 9.637 1.00 84.94 80 ILE A O 1
ATOM 639 N N . MET A 1 81 ? 0.386 -9.050 10.243 1.00 83.88 81 MET A N 1
ATOM 640 C CA . MET A 1 81 ? -0.058 -9.378 8.888 1.00 83.88 81 MET A CA 1
ATOM 641 C C . MET A 1 81 ? -0.168 -8.130 8.002 1.00 83.88 81 MET A C 1
ATOM 643 O O . MET A 1 81 ? 0.298 -8.150 6.865 1.00 83.88 81 MET A O 1
ATOM 647 N N . GLY A 1 82 ? -0.716 -7.025 8.519 1.00 82.56 82 GLY A N 1
ATOM 648 C CA . GLY A 1 82 ? -0.775 -5.748 7.805 1.00 82.56 82 GLY A CA 1
ATOM 649 C C . GLY A 1 82 ? 0.614 -5.215 7.442 1.00 82.56 82 GLY A C 1
ATOM 650 O O . GLY A 1 82 ? 0.852 -4.846 6.292 1.00 82.56 82 GLY A O 1
ATOM 651 N N . VAL A 1 83 ? 1.561 -5.246 8.385 1.00 83.69 83 VAL A N 1
ATOM 652 C CA . VAL A 1 83 ? 2.958 -4.845 8.141 1.00 83.69 83 VAL A CA 1
ATOM 653 C C . VAL A 1 83 ? 3.638 -5.780 7.137 1.00 83.69 83 VAL A C 1
ATOM 655 O O . VAL A 1 83 ? 4.291 -5.305 6.209 1.00 83.69 83 VAL A O 1
ATOM 658 N N . SER A 1 84 ? 3.455 -7.096 7.263 1.00 84.69 84 SER A N 1
ATOM 659 C CA . SER A 1 84 ? 3.995 -8.077 6.318 1.00 84.69 84 SER A CA 1
ATOM 660 C C . SER A 1 84 ? 3.476 -7.840 4.902 1.00 84.69 84 SER A C 1
ATOM 662 O O . SER A 1 84 ? 4.264 -7.861 3.960 1.00 84.69 84 SER A O 1
ATOM 664 N N . LEU A 1 85 ? 2.183 -7.544 4.738 1.00 82.81 85 LEU A N 1
ATOM 665 C CA . LEU A 1 85 ? 1.606 -7.186 3.442 1.00 82.81 85 LEU A CA 1
ATOM 666 C C . LEU A 1 85 ? 2.234 -5.898 2.893 1.00 82.81 85 LEU A C 1
ATOM 668 O O . LEU A 1 85 ? 2.659 -5.879 1.739 1.00 82.81 85 LEU A O 1
ATOM 672 N N . MET A 1 86 ? 2.379 -4.853 3.714 1.00 81.62 86 MET A N 1
ATOM 673 C CA . MET A 1 86 ? 3.028 -3.601 3.298 1.00 81.62 86 MET A CA 1
ATOM 674 C C . MET A 1 86 ? 4.483 -3.806 2.851 1.00 81.62 86 MET A C 1
ATOM 676 O O . MET A 1 86 ? 4.924 -3.176 1.892 1.00 81.62 86 MET A O 1
ATOM 680 N N . ILE A 1 87 ? 5.238 -4.694 3.498 1.00 81.25 87 ILE A N 1
ATOM 681 C CA . ILE A 1 87 ? 6.594 -5.059 3.056 1.00 81.25 87 ILE A CA 1
ATOM 682 C C . ILE A 1 87 ? 6.527 -5.860 1.750 1.00 81.25 87 ILE A C 1
ATOM 684 O O . ILE A 1 87 ? 7.332 -5.636 0.845 1.00 81.25 87 ILE A O 1
ATOM 688 N N . LEU A 1 88 ? 5.541 -6.751 1.612 1.00 73.31 88 LEU A N 1
ATOM 689 C CA . LEU A 1 88 ? 5.341 -7.541 0.402 1.00 73.31 88 LEU A CA 1
ATOM 690 C C . LEU A 1 88 ? 5.047 -6.685 -0.825 1.00 73.31 88 LEU A C 1
ATOM 692 O O . LEU A 1 88 ? 5.453 -7.087 -1.904 1.00 73.31 88 LEU A O 1
ATOM 696 N N . THR A 1 89 ? 4.461 -5.493 -0.704 1.00 72.44 89 THR A N 1
ATOM 697 C CA . THR A 1 89 ? 4.380 -4.544 -1.832 1.00 72.44 89 THR A CA 1
ATOM 698 C C . THR A 1 89 ? 5.748 -4.113 -2.361 1.00 72.44 89 THR A C 1
ATOM 700 O O . THR A 1 89 ? 5.892 -3.887 -3.557 1.00 72.44 89 THR A O 1
ATOM 703 N N . PHE A 1 90 ? 6.779 -4.086 -1.514 1.00 67.94 90 PHE A N 1
ATOM 704 C CA . PHE A 1 90 ? 8.156 -3.783 -1.914 1.00 67.94 90 PHE A CA 1
ATOM 705 C C . PHE A 1 90 ? 8.950 -5.022 -2.376 1.00 67.94 90 PHE A C 1
ATOM 707 O O . PHE A 1 90 ? 10.079 -4.882 -2.851 1.00 67.94 90 PHE A O 1
ATOM 714 N N . LEU A 1 91 ? 8.397 -6.237 -2.301 1.00 59.06 91 LEU A N 1
ATOM 715 C CA . LEU A 1 91 ? 9.072 -7.484 -2.697 1.00 59.06 91 LEU A CA 1
ATOM 716 C C . LEU A 1 91 ? 8.954 -7.885 -4.183 1.00 59.06 91 LEU A C 1
ATOM 718 O O . LEU A 1 91 ? 9.939 -8.403 -4.707 1.00 59.06 91 LEU A O 1
ATOM 722 N N . PRO A 1 92 ? 7.868 -7.637 -4.941 1.00 54.91 92 PRO A N 1
ATOM 723 C CA . PRO A 1 92 ? 7.873 -7.843 -6.392 1.00 54.91 92 PRO A CA 1
ATOM 724 C C . PRO A 1 92 ? 8.824 -6.875 -7.119 1.00 54.91 92 PRO A C 1
ATOM 726 O O . PRO A 1 92 ? 9.225 -7.136 -8.247 1.00 54.91 92 PRO A O 1
ATOM 729 N N . THR A 1 93 ? 9.258 -5.806 -6.450 1.00 52.03 93 THR A N 1
ATOM 730 C CA 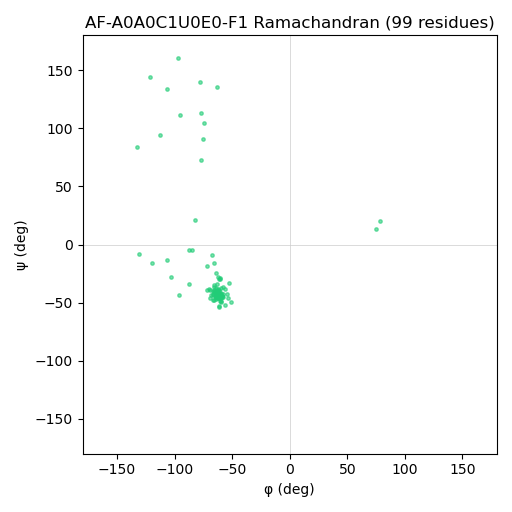. THR A 1 93 ? 10.400 -4.937 -6.802 1.00 52.03 93 THR A CA 1
ATOM 731 C C . THR A 1 93 ? 11.771 -5.609 -6.572 1.00 52.03 93 THR A C 1
ATOM 733 O O . THR A 1 93 ? 12.790 -5.190 -7.131 1.00 52.03 93 THR A O 1
ATOM 736 N N . LEU A 1 94 ? 11.824 -6.675 -5.768 1.00 48.09 94 LEU A N 1
ATOM 737 C CA . LEU A 1 94 ? 13.018 -7.475 -5.469 1.00 48.09 94 LEU A CA 1
ATOM 738 C C . LEU A 1 94 ? 13.055 -8.810 -6.226 1.00 48.09 94 LEU A C 1
ATOM 740 O O . LEU A 1 94 ? 14.147 -9.307 -6.503 1.00 48.09 94 LEU A O 1
ATOM 744 N N . ASN A 1 95 ? 11.901 -9.384 -6.580 1.00 43.91 95 ASN A N 1
ATOM 745 C CA . ASN A 1 95 ? 11.843 -10.690 -7.228 1.00 43.91 95 ASN A CA 1
ATOM 746 C C . ASN A 1 95 ? 12.279 -10.610 -8.703 1.00 43.91 95 ASN A C 1
ATOM 748 O O . ASN A 1 95 ? 11.545 -10.142 -9.576 1.00 43.91 95 ASN A O 1
ATOM 752 N N . LYS A 1 96 ? 13.501 -11.091 -8.960 1.00 47.72 96 LYS A N 1
ATOM 753 C CA . LYS A 1 96 ? 14.199 -11.041 -10.252 1.00 47.72 96 LYS A CA 1
ATOM 754 C C . LYS A 1 96 ? 13.506 -11.852 -11.365 1.00 47.72 96 LYS A C 1
ATOM 756 O O . LYS A 1 96 ? 13.623 -11.526 -12.536 1.00 47.72 96 LYS A O 1
ATOM 761 N N . TYR A 1 97 ? 12.712 -12.865 -11.033 1.00 47.88 97 TYR A N 1
ATOM 762 C CA . TYR A 1 97 ? 12.429 -13.955 -11.978 1.00 47.88 97 TYR A CA 1
ATOM 763 C C . TYR A 1 97 ? 11.292 -13.752 -12.997 1.00 47.88 97 TYR A C 1
ATOM 765 O O . TYR A 1 97 ? 11.100 -14.613 -13.850 1.00 47.88 97 TYR A O 1
ATOM 773 N N . LYS A 1 98 ? 10.526 -12.649 -12.958 1.00 43.72 98 LYS A N 1
ATOM 774 C CA . LYS A 1 98 ? 9.436 -12.408 -13.941 1.00 43.72 98 LYS A CA 1
ATOM 775 C C . LYS A 1 98 ? 9.567 -11.147 -14.790 1.00 43.72 98 LYS A C 1
ATOM 777 O O . LYS A 1 98 ? 8.878 -11.036 -15.801 1.00 43.72 98 LYS A O 1
ATOM 782 N N . TYR A 1 99 ? 10.429 -10.214 -14.398 1.00 46.91 99 TYR A N 1
ATOM 783 C CA . TYR A 1 99 ? 10.589 -8.928 -15.086 1.00 46.91 99 TYR A CA 1
ATOM 784 C C . TYR A 1 99 ? 12.044 -8.580 -15.390 1.00 46.91 99 TYR A C 1
ATOM 786 O O . TYR A 1 99 ? 12.268 -7.606 -16.101 1.00 46.91 99 TYR A O 1
ATOM 794 N N . PHE A 1 100 ? 13.007 -9.354 -14.886 1.00 43.28 100 PHE A N 1
ATOM 795 C CA . PHE A 1 100 ? 14.424 -9.130 -15.130 1.00 43.28 100 PHE A CA 1
ATOM 796 C C . PHE A 1 100 ? 14.940 -10.196 -16.091 1.00 43.28 100 PHE A C 1
ATOM 798 O O . PHE A 1 100 ? 14.579 -11.367 -15.969 1.00 43.28 100 PHE A O 1
ATOM 805 N N . LYS A 1 101 ? 15.691 -9.749 -17.095 1.00 46.69 101 LYS A N 1
ATOM 806 C CA . LYS A 1 101 ? 16.392 -10.605 -18.048 1.00 46.69 101 LYS A CA 1
ATOM 807 C C . LYS A 1 101 ? 17.847 -10.712 -17.619 1.00 46.69 101 LYS A C 1
ATOM 809 O O . LYS A 1 101 ? 18.358 -9.684 -17.118 1.00 46.69 101 LYS A O 1
#